Protein AF-A0A966SFQ4-F1 (afdb_monomer_lite)

Structure (mmCIF, N/CA/C/O backbone):
data_AF-A0A966SFQ4-F1
#
_entry.id   AF-A0A966SFQ4-F1
#
loop_
_atom_site.group_PDB
_atom_site.id
_atom_site.type_symbol
_atom_site.label_atom_id
_atom_site.label_alt_id
_atom_site.label_comp_id
_atom_site.label_asym_id
_atom_site.label_entity_id
_atom_site.label_seq_id
_atom_site.pdbx_PDB_ins_code
_atom_site.Cartn_x
_atom_site.Cartn_y
_atom_site.Cartn_z
_atom_site.occupancy
_atom_site.B_iso_or_equiv
_atom_site.auth_seq_id
_atom_site.auth_comp_id
_atom_site.auth_asym_id
_atom_site.auth_atom_id
_atom_site.pdbx_PDB_model_num
ATOM 1 N N . MET A 1 1 ? 31.790 -7.596 -42.612 1.00 46.91 1 MET A N 1
ATOM 2 C CA . MET A 1 1 ? 30.318 -7.539 -42.488 1.00 46.91 1 MET A CA 1
ATOM 3 C C . MET A 1 1 ? 29.949 -8.241 -41.191 1.00 46.91 1 MET A C 1
ATOM 5 O O . MET A 1 1 ? 30.016 -9.460 -41.147 1.00 46.91 1 MET A O 1
ATOM 9 N N . ALA A 1 2 ? 29.714 -7.495 -40.108 1.00 50.47 2 ALA A N 1
ATOM 10 C CA . ALA A 1 2 ? 29.356 -8.080 -38.816 1.00 50.47 2 ALA A CA 1
ATOM 11 C C . ALA A 1 2 ? 27.838 -8.294 -38.773 1.00 50.47 2 ALA A C 1
ATOM 13 O O . ALA A 1 2 ? 27.078 -7.343 -38.945 1.00 50.47 2 ALA A O 1
ATOM 14 N N . ALA A 1 3 ? 27.411 -9.545 -38.608 1.00 60.44 3 ALA A N 1
ATOM 15 C CA . ALA A 1 3 ? 26.008 -9.893 -38.437 1.00 60.44 3 ALA A CA 1
ATOM 16 C C . ALA A 1 3 ? 25.536 -9.420 -37.056 1.00 60.44 3 ALA A C 1
ATOM 18 O O . ALA A 1 3 ? 26.099 -9.812 -36.034 1.00 60.44 3 ALA A O 1
ATOM 19 N N . VAL A 1 4 ? 24.515 -8.566 -37.033 1.00 58.50 4 VAL A N 1
ATOM 20 C CA . VAL A 1 4 ? 23.856 -8.122 -35.803 1.00 58.50 4 VAL A CA 1
ATOM 21 C C . VAL A 1 4 ? 22.741 -9.122 -35.502 1.00 58.50 4 VAL A C 1
ATOM 23 O O . VAL A 1 4 ? 21.800 -9.259 -36.281 1.00 58.50 4 VAL A O 1
ATOM 26 N N . LEU A 1 5 ? 22.874 -9.862 -34.402 1.00 55.25 5 LEU A N 1
ATOM 27 C CA . LEU A 1 5 ? 21.826 -10.750 -33.896 1.00 55.25 5 LEU A CA 1
ATOM 28 C C . LEU A 1 5 ? 20.674 -9.911 -33.314 1.00 55.25 5 LEU A C 1
ATOM 30 O O . LEU A 1 5 ? 20.942 -8.934 -32.610 1.00 55.25 5 LEU A O 1
ATOM 34 N N . PRO A 1 6 ? 19.403 -10.275 -33.557 1.00 61.66 6 PRO A N 1
ATOM 35 C CA . PRO A 1 6 ? 18.279 -9.589 -32.944 1.00 61.66 6 PRO A CA 1
ATOM 36 C C . PRO A 1 6 ? 18.182 -10.002 -31.471 1.00 61.66 6 PRO A C 1
ATOM 38 O O . PRO A 1 6 ? 18.072 -11.186 -31.150 1.00 61.66 6 PRO A O 1
ATOM 41 N N . VAL A 1 7 ? 18.201 -9.025 -30.565 1.00 60.31 7 VAL A N 1
ATOM 42 C CA . VAL A 1 7 ? 17.787 -9.245 -29.176 1.00 60.31 7 VAL A CA 1
ATOM 43 C C . VAL A 1 7 ? 16.273 -9.426 -29.185 1.00 60.31 7 VAL A C 1
ATOM 45 O O . VAL A 1 7 ? 15.525 -8.481 -29.430 1.00 60.31 7 VAL A O 1
ATOM 48 N N . ALA A 1 8 ? 15.814 -10.652 -28.943 1.00 65.06 8 ALA A N 1
ATOM 49 C CA . ALA A 1 8 ? 14.413 -10.907 -28.654 1.00 65.06 8 ALA A CA 1
ATOM 50 C C . ALA A 1 8 ? 14.081 -10.286 -27.288 1.00 65.06 8 ALA A C 1
ATOM 52 O O . ALA A 1 8 ? 14.605 -10.713 -26.259 1.00 65.06 8 ALA A O 1
ATOM 53 N N . ALA A 1 9 ? 13.230 -9.260 -27.279 1.00 64.56 9 ALA A N 1
ATOM 54 C CA . ALA A 1 9 ? 12.676 -8.709 -26.052 1.00 64.56 9 ALA A CA 1
ATOM 55 C C . ALA A 1 9 ? 11.715 -9.738 -25.438 1.00 64.56 9 ALA A C 1
ATOM 57 O O . ALA A 1 9 ? 10.669 -10.041 -26.014 1.00 64.56 9 ALA A O 1
ATOM 58 N N . ALA A 1 10 ? 12.081 -10.300 -24.286 1.00 58.50 10 ALA A N 1
ATOM 59 C CA . ALA A 1 10 ? 11.164 -11.107 -23.493 1.00 58.50 10 ALA A CA 1
ATOM 60 C C . ALA A 1 10 ? 9.984 -10.230 -23.021 1.00 58.50 10 ALA A C 1
ATOM 62 O O . ALA A 1 10 ? 10.197 -9.059 -22.690 1.00 58.50 10 ALA A O 1
ATOM 63 N N . PRO A 1 11 ? 8.745 -10.757 -22.991 1.00 57.03 11 PRO A N 1
ATOM 64 C CA . PRO A 1 11 ? 7.603 -10.009 -22.480 1.00 57.03 11 PRO A CA 1
ATOM 65 C C . PRO A 1 11 ? 7.811 -9.645 -21.000 1.00 57.03 11 PRO A C 1
ATOM 67 O O . PRO A 1 11 ? 8.537 -10.348 -20.292 1.00 57.03 11 PRO A O 1
ATOM 70 N N . PRO A 1 12 ? 7.183 -8.560 -20.513 1.00 56.88 12 PRO A N 1
ATOM 71 C CA . PRO A 1 12 ? 7.367 -8.093 -19.145 1.00 56.88 12 PRO A CA 1
ATOM 72 C C . PRO A 1 12 ? 6.878 -9.155 -18.152 1.00 56.88 12 PRO A C 1
ATOM 74 O O . PRO A 1 12 ? 5.681 -9.377 -17.987 1.00 56.88 12 PRO A O 1
ATOM 77 N N . THR A 1 13 ? 7.814 -9.803 -17.466 1.00 58.16 13 THR A N 1
ATOM 78 C CA . 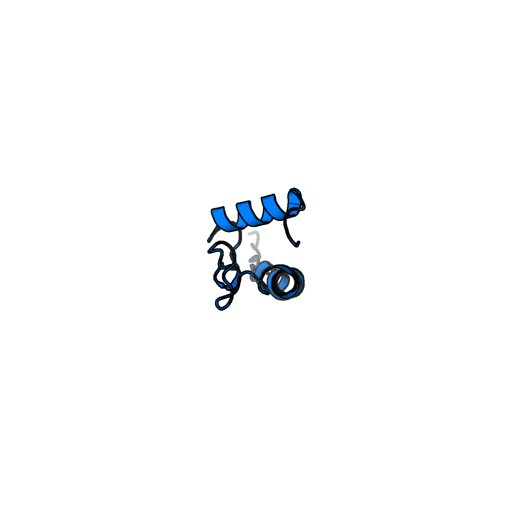THR A 1 13 ? 7.565 -10.772 -16.386 1.00 58.16 13 THR A CA 1
ATOM 79 C C . THR A 1 13 ? 6.929 -10.133 -15.148 1.00 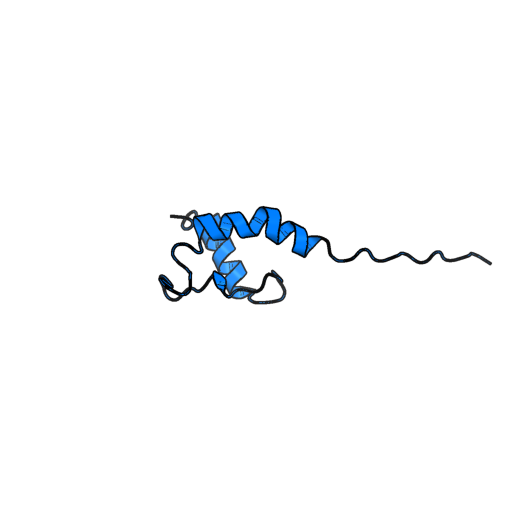58.16 13 THR A C 1
ATOM 81 O O . THR A 1 13 ? 6.199 -10.799 -14.418 1.00 58.16 13 THR A O 1
ATOM 84 N N . ALA A 1 14 ? 7.097 -8.818 -14.975 1.00 60.28 14 ALA A N 1
ATOM 85 C CA . ALA A 1 14 ? 6.670 -8.073 -13.791 1.00 60.28 14 ALA A CA 1
ATOM 86 C C . ALA A 1 14 ? 5.176 -8.225 -13.435 1.00 60.28 14 ALA A C 1
ATOM 88 O O . ALA A 1 14 ? 4.822 -8.280 -12.259 1.00 60.28 14 ALA A O 1
ATOM 89 N N . SER A 1 15 ? 4.276 -8.324 -14.422 1.00 61.97 15 SER A N 1
ATOM 90 C CA . SER A 1 15 ? 2.838 -8.475 -14.140 1.00 61.97 15 SER A CA 1
ATOM 91 C C . SER A 1 15 ? 2.469 -9.864 -13.615 1.00 61.97 15 SER A C 1
ATOM 93 O O . SER A 1 15 ? 1.530 -9.976 -12.826 1.00 61.97 15 SER A O 1
ATOM 95 N N . ALA A 1 16 ? 3.193 -10.906 -14.038 1.00 63.06 16 ALA A N 1
ATOM 96 C CA . ALA A 1 16 ? 2.974 -12.275 -13.575 1.00 63.06 16 ALA A CA 1
ATOM 97 C C . ALA A 1 16 ? 3.521 -12.491 -12.157 1.00 63.06 16 ALA A C 1
ATOM 99 O O . ALA A 1 16 ? 2.955 -13.278 -11.399 1.00 63.06 16 ALA A O 1
ATOM 100 N N . ASP A 1 17 ? 4.582 -11.769 -11.794 1.00 77.19 17 ASP A N 1
ATOM 101 C CA . ASP A 1 17 ? 5.132 -11.788 -10.440 1.00 77.19 17 ASP A CA 1
ATOM 102 C C . ASP A 1 17 ? 4.178 -11.105 -9.450 1.00 77.19 17 ASP A C 1
ATOM 104 O O . ASP A 1 17 ? 3.908 -11.664 -8.388 1.00 77.19 17 ASP A O 1
ATOM 108 N N . PHE A 1 18 ? 3.568 -9.973 -9.831 1.00 84.38 18 PHE A N 1
ATOM 109 C CA . PHE A 1 18 ? 2.592 -9.271 -8.988 1.00 84.38 18 PHE A CA 1
ATOM 110 C C . PHE A 1 18 ? 1.427 -10.174 -8.552 1.00 84.38 18 PHE A C 1
ATOM 112 O O . PHE A 1 18 ? 1.108 -10.233 -7.368 1.00 84.38 18 PHE A O 1
ATOM 119 N N . ASP A 1 19 ? 0.809 -10.911 -9.481 1.00 84.62 19 ASP A N 1
ATOM 120 C CA . ASP A 1 19 ? -0.348 -11.765 -9.160 1.00 84.62 19 ASP A CA 1
ATOM 121 C C . ASP A 1 19 ? -0.016 -12.905 -8.201 1.00 84.62 19 ASP A C 1
ATOM 123 O O . ASP A 1 19 ? -0.885 -13.365 -7.463 1.00 84.62 19 ASP A O 1
ATOM 127 N N . LYS A 1 20 ? 1.227 -13.387 -8.222 1.00 86.69 20 LYS A N 1
ATOM 128 C CA . LYS A 1 20 ? 1.633 -14.551 -7.433 1.00 86.69 20 LYS A CA 1
ATOM 129 C C . LYS A 1 20 ? 2.127 -14.180 -6.045 1.00 86.69 20 LYS A C 1
ATOM 131 O O . LYS A 1 20 ? 1.919 -14.959 -5.121 1.00 86.69 20 LYS A O 1
ATOM 136 N N . SER A 1 21 ? 2.800 -13.040 -5.901 1.00 85.00 21 SER A N 1
ATOM 137 C CA . SER A 1 21 ? 3.458 -12.668 -4.643 1.00 85.00 21 SER A CA 1
ATOM 138 C C . SER A 1 21 ? 2.842 -11.451 -3.961 1.00 85.00 21 SER A C 1
ATOM 140 O O . SER A 1 21 ? 2.833 -11.392 -2.736 1.00 85.00 21 SER A O 1
ATOM 142 N N . VAL A 1 22 ? 2.291 -10.502 -4.721 1.00 88.94 22 VAL A N 1
ATOM 143 C CA . VAL A 1 22 ? 1.829 -9.211 -4.191 1.00 88.94 22 VAL A CA 1
ATOM 144 C C . VAL A 1 22 ? 0.307 -9.166 -4.050 1.00 88.94 22 VAL A C 1
ATOM 146 O O . VAL A 1 22 ? -0.214 -8.755 -3.015 1.00 88.94 22 VAL A O 1
ATOM 149 N N . ALA A 1 23 ? -0.432 -9.630 -5.058 1.00 89.62 23 ALA A N 1
ATOM 150 C CA . ALA A 1 23 ? -1.892 -9.640 -5.028 1.00 89.62 23 ALA A CA 1
ATOM 151 C C . ALA A 1 23 ? -2.483 -10.448 -3.851 1.00 89.62 23 ALA A C 1
ATOM 153 O O . ALA A 1 23 ? -3.433 -9.949 -3.240 1.00 89.62 23 ALA A O 1
ATOM 154 N N . PRO A 1 24 ? -1.942 -11.628 -3.465 1.00 91.94 24 PRO A N 1
ATOM 155 C CA . PRO A 1 24 ? -2.464 -12.377 -2.320 1.00 91.94 24 PRO A CA 1
ATOM 156 C C . PRO A 1 24 ? -2.331 -11.607 -1.004 1.00 91.94 24 PRO A C 1
ATOM 158 O O . PRO A 1 24 ? -3.271 -11.592 -0.215 1.00 91.94 24 PRO A O 1
ATOM 161 N N . PHE A 1 25 ? -1.215 -10.898 -0.808 1.00 91.69 25 PHE A N 1
ATOM 162 C CA . PHE A 1 25 ? -0.998 -10.057 0.368 1.00 91.69 25 PHE A CA 1
ATOM 163 C C . PHE A 1 25 ? -2.083 -8.978 0.483 1.00 91.69 25 PHE A C 1
ATOM 165 O O . PHE A 1 25 ? -2.731 -8.842 1.520 1.00 91.69 25 PHE A O 1
ATOM 172 N N . PHE A 1 26 ? -2.357 -8.247 -0.600 1.00 92.19 26 PHE A N 1
ATOM 173 C CA . PHE A 1 26 ? -3.399 -7.219 -0.575 1.00 92.19 26 PHE A CA 1
ATOM 174 C C . PHE A 1 26 ? -4.808 -7.799 -0.433 1.00 92.19 26 PHE A C 1
ATOM 176 O O . PHE A 1 26 ? -5.653 -7.186 0.222 1.00 92.19 26 PHE A O 1
ATOM 183 N N . ALA A 1 27 ? -5.067 -8.984 -0.989 1.00 91.38 27 ALA A N 1
ATOM 184 C CA . ALA A 1 27 ? -6.336 -9.676 -0.798 1.00 91.38 27 ALA A CA 1
ATOM 185 C C . ALA A 1 27 ? -6.576 -10.040 0.678 1.00 91.38 27 ALA A C 1
ATOM 187 O O . ALA A 1 27 ? -7.683 -9.849 1.183 1.00 91.38 27 ALA A O 1
ATOM 188 N N . GLU A 1 28 ? -5.541 -10.515 1.372 1.00 91.06 28 GLU A N 1
ATOM 189 C CA . GLU A 1 28 ? -5.618 -10.929 2.775 1.00 91.06 28 GLU A CA 1
ATOM 190 C C . GLU A 1 28 ? -5.681 -9.742 3.745 1.00 91.06 28 GLU A C 1
ATOM 192 O O . GLU A 1 28 ? -6.438 -9.775 4.718 1.00 91.06 28 GLU A O 1
ATOM 197 N N . HIS A 1 29 ? -4.928 -8.678 3.470 1.00 92.19 29 HIS A N 1
ATOM 198 C CA . HIS A 1 29 ? -4.667 -7.629 4.454 1.00 92.19 29 HIS A CA 1
ATOM 199 C C . HIS A 1 29 ? -5.356 -6.289 4.163 1.00 92.19 29 HIS A C 1
ATOM 201 O O . HIS A 1 29 ? -5.644 -5.541 5.095 1.00 92.19 29 HIS A O 1
ATOM 207 N N . CYS A 1 30 ? -5.675 -5.982 2.901 1.00 92.06 30 CYS A N 1
ATOM 208 C CA . CYS A 1 30 ? -6.235 -4.680 2.516 1.00 92.06 30 CYS A CA 1
ATOM 209 C C . CYS A 1 30 ? -7.681 -4.796 2.027 1.00 92.06 30 CYS A C 1
ATOM 211 O O . CYS A 1 30 ? -8.573 -4.107 2.528 1.00 92.06 30 CYS A O 1
ATOM 213 N N . ASN A 1 31 ? -7.948 -5.712 1.095 1.00 91.19 31 ASN A N 1
ATOM 214 C CA . ASN A 1 31 ? -9.245 -5.805 0.423 1.00 91.19 31 ASN A CA 1
ATOM 215 C C . ASN A 1 31 ? -10.376 -6.233 1.366 1.00 91.19 31 ASN A C 1
ATOM 217 O O . ASN A 1 31 ? -11.525 -5.909 1.115 1.00 91.19 31 ASN A O 1
ATOM 221 N N . ARG A 1 32 ? -10.083 -6.876 2.501 1.00 88.69 32 ARG A N 1
ATOM 222 C CA . ARG A 1 32 ? -11.113 -7.205 3.505 1.00 88.69 32 ARG A CA 1
ATOM 223 C C . ARG A 1 32 ? -11.850 -5.980 4.060 1.00 88.69 32 ARG A C 1
ATOM 225 O O . ARG A 1 32 ? -12.997 -6.108 4.478 1.00 88.69 32 ARG A O 1
ATOM 232 N N . CYS A 1 33 ? -11.186 -4.824 4.093 1.00 90.75 33 CYS A N 1
ATOM 233 C CA . CYS A 1 33 ? -11.741 -3.563 4.595 1.00 90.75 33 CYS A CA 1
ATOM 234 C C . CYS A 1 33 ? -11.896 -2.504 3.491 1.00 90.75 33 CYS A C 1
ATOM 236 O O . CYS A 1 33 ? -12.710 -1.594 3.629 1.00 90.75 33 CYS A O 1
ATOM 238 N N . HIS A 1 34 ? -11.124 -2.615 2.409 1.00 91.31 34 HIS A N 1
ATOM 239 C CA . HIS A 1 34 ? -11.038 -1.639 1.319 1.00 91.31 34 HIS A CA 1
ATOM 240 C C . HIS A 1 34 ? -11.542 -2.203 -0.019 1.00 91.31 34 HIS A C 1
ATOM 242 O O . HIS A 1 34 ? -10.970 -1.921 -1.072 1.00 91.31 34 HIS A O 1
ATOM 248 N N . ASP A 1 35 ? -12.594 -3.025 0.028 1.00 86.88 35 ASP A N 1
ATOM 249 C CA . ASP A 1 35 ? -13.323 -3.509 -1.148 1.00 86.88 35 ASP A CA 1
ATOM 250 C C . ASP A 1 35 ? -14.570 -2.662 -1.458 1.00 86.88 35 ASP A C 1
ATOM 252 O O . ASP A 1 35 ? -14.878 -1.670 -0.796 1.00 86.88 35 ASP A O 1
ATOM 256 N N . ALA A 1 36 ? -15.333 -3.098 -2.462 1.00 88.31 36 ALA A N 1
ATOM 257 C CA . ALA A 1 36 ? -16.600 -2.495 -2.860 1.00 88.31 36 ALA A CA 1
ATOM 258 C C . ALA A 1 36 ? -17.701 -2.499 -1.790 1.00 88.31 36 ALA A C 1
ATOM 260 O O . ALA A 1 36 ? -18.655 -1.735 -1.921 1.00 88.31 36 ALA A O 1
ATOM 261 N N . LYS A 1 37 ? -17.627 -3.379 -0.786 1.00 84.00 37 LYS A N 1
ATOM 262 C CA . LYS A 1 37 ? -18.693 -3.563 0.207 1.00 84.00 37 LYS A CA 1
ATOM 263 C C . LYS A 1 37 ? -18.462 -2.713 1.446 1.00 84.00 37 LYS A C 1
ATOM 265 O O . LYS A 1 37 ? -19.425 -2.196 2.003 1.00 84.00 37 LYS A O 1
ATOM 270 N N . VAL A 1 38 ? -17.210 -2.611 1.884 1.00 85.12 38 VAL A N 1
ATOM 271 C CA . VAL A 1 38 ? -16.838 -1.903 3.112 1.00 85.12 38 VAL A CA 1
ATOM 272 C C . VAL A 1 38 ? -16.261 -0.528 2.800 1.00 85.12 38 VAL A C 1
ATOM 274 O O . VAL A 1 38 ? -16.621 0.426 3.485 1.00 85.12 38 VAL A O 1
ATOM 277 N N . ALA A 1 39 ? -15.397 -0.423 1.781 1.00 81.31 39 ALA A N 1
ATOM 278 C CA . ALA A 1 39 ? -14.752 0.817 1.339 1.00 81.31 39 ALA A CA 1
ATOM 279 C C . ALA A 1 39 ? -14.321 1.724 2.510 1.00 81.31 39 ALA A C 1
ATOM 281 O O . ALA A 1 39 ? -14.634 2.916 2.539 1.00 81.31 39 ALA A O 1
ATOM 282 N N . LYS A 1 40 ? -13.662 1.151 3.530 1.00 81.69 40 LYS A N 1
ATOM 283 C CA . LYS A 1 40 ? -13.337 1.870 4.767 1.00 81.69 40 LYS A CA 1
ATOM 284 C C . LYS A 1 40 ? -12.545 3.135 4.438 1.00 81.69 40 LYS A C 1
ATOM 286 O O . LYS A 1 40 ? -11.600 3.095 3.651 1.00 81.69 40 LYS A O 1
ATOM 291 N N . SER A 1 41 ? -12.942 4.248 5.049 1.00 83.50 41 SER A N 1
ATOM 292 C CA . SER A 1 41 ? -12.349 5.568 4.798 1.00 83.50 41 SER A CA 1
ATOM 293 C C . SER A 1 41 ? -12.396 6.006 3.323 1.00 83.50 41 SER A C 1
ATOM 295 O O . SER A 1 41 ? -11.527 6.756 2.895 1.00 83.50 41 SER A O 1
ATOM 297 N N . ASP A 1 42 ? -13.385 5.529 2.557 1.00 83.75 42 ASP A N 1
ATOM 298 C CA . ASP A 1 42 ? -13.578 5.810 1.122 1.00 83.75 42 ASP A CA 1
ATOM 299 C C . ASP A 1 42 ? -12.431 5.311 0.217 1.00 83.75 42 ASP A C 1
ATOM 301 O O . ASP A 1 42 ? -12.295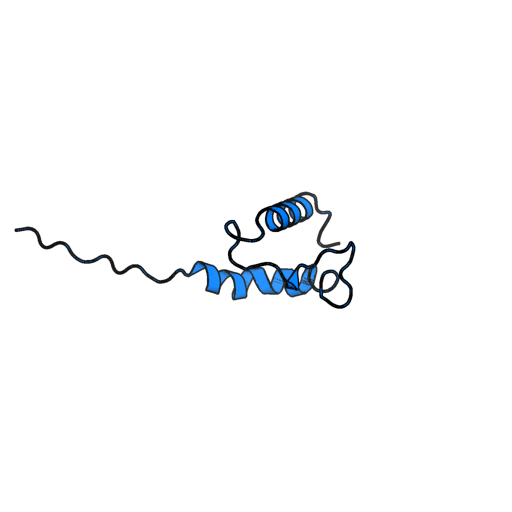 5.708 -0.936 1.00 83.75 42 ASP A O 1
ATOM 305 N N . PHE A 1 43 ? -11.593 4.394 0.711 1.00 90.06 43 PHE A N 1
ATOM 306 C CA . PHE A 1 43 ? -10.465 3.874 -0.057 1.00 90.06 43 PHE A CA 1
ATOM 307 C C . PHE A 1 43 ? -10.790 2.521 -0.703 1.00 90.06 43 PHE A C 1
ATOM 309 O O . PHE A 1 43 ? -11.157 1.562 -0.017 1.00 90.06 43 PHE A O 1
ATOM 316 N N . ARG A 1 44 ? -10.636 2.449 -2.033 1.00 89.25 44 ARG A N 1
ATOM 317 C CA . ARG A 1 44 ? -10.982 1.301 -2.891 1.00 89.25 44 ARG A CA 1
ATOM 318 C C . ARG A 1 44 ? -9.742 0.643 -3.487 1.00 89.25 44 ARG A C 1
ATOM 320 O O . ARG A 1 44 ? -9.387 0.875 -4.646 1.00 89.25 44 ARG A O 1
ATOM 327 N N . MET A 1 45 ? -9.108 -0.206 -2.684 1.00 90.56 45 MET A N 1
ATOM 328 C CA . MET A 1 45 ? -7.886 -0.921 -3.057 1.00 90.56 45 MET A CA 1
ATOM 329 C C . MET A 1 45 ? -8.107 -1.868 -4.246 1.00 90.56 45 MET A C 1
ATOM 331 O O . MET A 1 45 ? -7.259 -1.975 -5.129 1.00 90.56 45 MET A O 1
ATOM 335 N N . ASP A 1 46 ? -9.278 -2.505 -4.316 1.00 89.12 46 ASP A N 1
ATOM 336 C CA . ASP A 1 46 ? -9.632 -3.482 -5.353 1.00 89.12 46 ASP A CA 1
ATOM 337 C C . ASP A 1 46 ? -9.731 -2.894 -6.772 1.00 89.12 46 ASP A C 1
ATOM 339 O O . ASP A 1 46 ? -9.770 -3.638 -7.750 1.00 89.12 46 ASP A O 1
ATOM 343 N N . THR A 1 47 ? -9.764 -1.565 -6.894 1.00 91.44 47 THR A N 1
A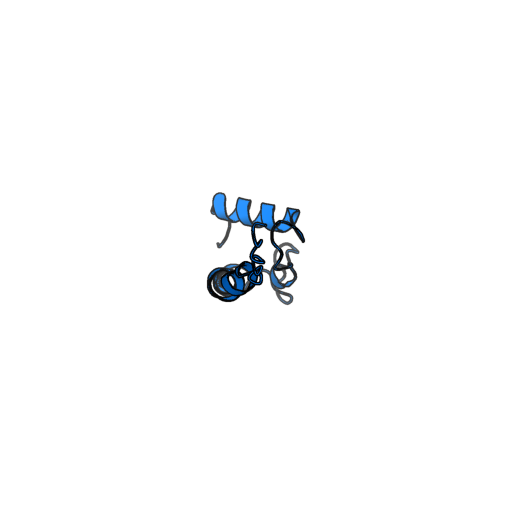TOM 344 C CA . THR A 1 47 ? -9.909 -0.861 -8.179 1.00 91.44 47 THR A CA 1
ATOM 345 C C . THR A 1 47 ? -8.592 -0.348 -8.757 1.00 91.44 47 THR A C 1
ATOM 347 O O . THR A 1 47 ? -8.572 0.146 -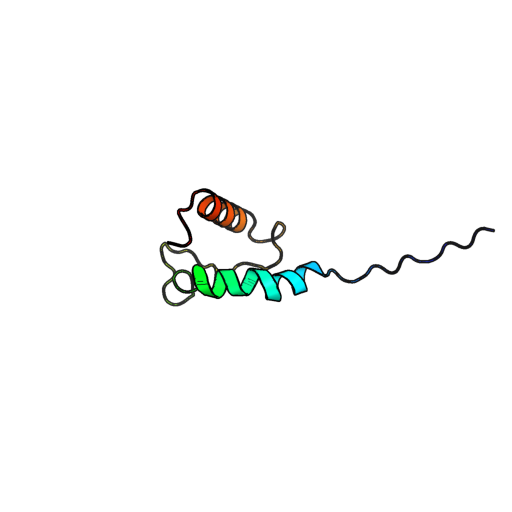9.886 1.00 91.44 47 THR A O 1
ATOM 350 N N . LEU A 1 48 ? -7.492 -0.443 -8.004 1.00 92.50 48 LEU A N 1
ATOM 351 C CA . LEU A 1 48 ? -6.208 0.101 -8.431 1.00 92.50 48 LEU A CA 1
ATOM 352 C C . LEU A 1 48 ? -5.585 -0.737 -9.549 1.00 92.50 48 LEU A C 1
ATOM 354 O O . LEU A 1 48 ? -5.598 -1.970 -9.532 1.00 92.50 48 LEU A O 1
ATOM 358 N N . SER A 1 49 ? -4.983 -0.049 -10.516 1.00 90.94 49 SER A N 1
ATOM 359 C CA . SER A 1 49 ? -4.234 -0.699 -11.580 1.00 90.94 49 SER A CA 1
ATOM 360 C C . SER A 1 49 ? -2.985 -1.390 -11.049 1.00 90.94 49 SER A C 1
ATOM 362 O O . SER A 1 49 ? -2.261 -0.878 -10.195 1.00 90.94 49 SER A O 1
ATOM 364 N N . ARG A 1 50 ? -2.681 -2.533 -11.660 1.00 87.38 50 ARG A N 1
ATOM 365 C CA . ARG A 1 50 ? -1.479 -3.333 -11.407 1.00 87.38 50 ARG A CA 1
ATOM 366 C C . ARG A 1 50 ? -0.222 -2.743 -12.053 1.00 87.38 50 ARG A C 1
ATOM 368 O O . ARG A 1 50 ? 0.876 -3.243 -11.821 1.00 87.38 50 ARG A O 1
ATOM 375 N N . LYS A 1 51 ? -0.354 -1.697 -12.877 1.00 85.62 51 LYS A N 1
ATOM 376 C CA . LYS A 1 51 ? 0.782 -0.970 -13.465 1.00 85.62 51 LYS A CA 1
ATOM 377 C C . LYS A 1 51 ? 1.338 0.057 -12.473 1.00 85.62 51 LYS A C 1
ATOM 379 O O . LYS A 1 51 ? 1.253 1.267 -12.693 1.00 85.62 51 LYS A O 1
ATOM 384 N N . VAL A 1 52 ? 1.888 -0.443 -11.368 1.00 85.44 52 VAL A N 1
ATOM 385 C CA . VAL A 1 52 ? 2.455 0.377 -10.288 1.00 85.44 52 VAL A CA 1
ATOM 386 C C . VAL A 1 52 ? 3.525 1.326 -10.843 1.00 85.44 52 VAL A C 1
ATOM 388 O O . VAL A 1 52 ? 4.375 0.922 -11.634 1.00 85.44 52 VAL A O 1
ATOM 391 N N . GLY A 1 53 ? 3.457 2.601 -10.450 1.00 84.50 53 GLY A N 1
ATOM 392 C CA . GLY A 1 53 ? 4.355 3.665 -10.918 1.00 84.50 53 GLY A CA 1
ATOM 393 C C . GLY A 1 53 ? 3.945 4.323 -12.241 1.00 84.50 53 GLY 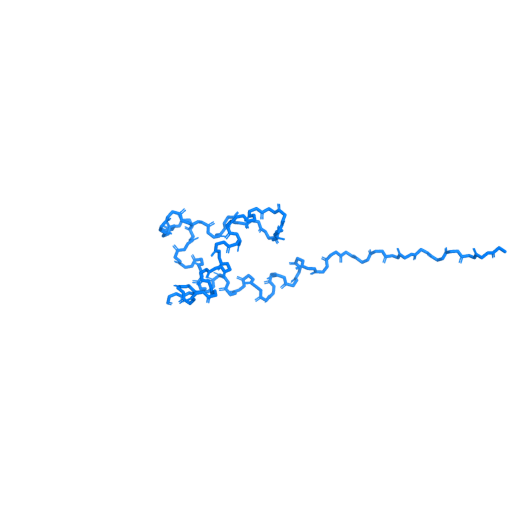A C 1
ATOM 394 O O . GLY A 1 53 ? 4.492 5.367 -12.586 1.00 84.50 53 GLY A O 1
ATOM 395 N N . VAL A 1 54 ? 2.966 3.759 -12.954 1.00 90.12 54 VAL A N 1
ATOM 396 C CA . VAL A 1 54 ? 2.417 4.324 -14.199 1.00 90.12 54 VAL A CA 1
ATOM 397 C C . VAL A 1 54 ? 0.985 4.807 -13.991 1.00 90.12 54 VAL A C 1
ATOM 399 O O . VAL A 1 54 ? 0.633 5.910 -14.400 1.00 90.12 54 VAL A O 1
ATOM 402 N N . GLU A 1 55 ? 0.158 3.989 -13.345 1.00 91.94 55 GLU A N 1
ATOM 403 C CA . GLU A 1 55 ? -1.248 4.275 -13.066 1.00 91.94 55 GLU A CA 1
ATOM 404 C C . GLU A 1 55 ? -1.481 4.270 -11.551 1.00 91.94 55 GLU A C 1
ATOM 406 O O . GLU A 1 55 ? -0.822 3.536 -10.812 1.00 91.94 55 GLU A O 1
ATOM 411 N N . ASN A 1 56 ? -2.415 5.105 -11.080 1.00 94.81 56 ASN A N 1
ATOM 412 C CA . ASN A 1 56 ? -2.751 5.235 -9.655 1.00 94.81 56 ASN A CA 1
ATOM 413 C C . ASN A 1 56 ? -1.542 5.529 -8.743 1.00 94.81 56 ASN A C 1
ATOM 415 O O . ASN A 1 56 ? -1.528 5.139 -7.576 1.00 94.81 56 ASN A O 1
ATOM 419 N N . THR A 1 57 ? -0.512 6.197 -9.269 1.00 94.31 57 THR A N 1
ATOM 420 C CA . THR A 1 57 ? 0.745 6.447 -8.550 1.00 94.31 57 THR A CA 1
ATOM 421 C C . THR A 1 57 ? 0.549 7.108 -7.179 1.00 94.31 57 THR A C 1
ATOM 423 O O . THR A 1 57 ? 1.158 6.618 -6.231 1.00 94.31 57 THR A O 1
ATOM 426 N N . PRO A 1 58 ? -0.307 8.139 -7.007 1.00 94.88 58 PRO A N 1
ATOM 427 C CA . PRO A 1 58 ? -0.541 8.730 -5.686 1.00 94.88 58 PRO A CA 1
ATOM 428 C C . PRO A 1 58 ? -1.082 7.723 -4.662 1.00 94.88 58 PRO A C 1
ATOM 430 O O . PRO A 1 58 ? -0.599 7.674 -3.536 1.00 94.88 58 PRO A O 1
ATOM 433 N N . GLN A 1 59 ? -2.030 6.871 -5.064 1.00 94.44 59 GLN A N 1
ATOM 434 C CA . GLN A 1 59 ? -2.605 5.843 -4.195 1.00 94.44 59 GLN A CA 1
ATOM 435 C C . GLN A 1 59 ? -1.567 4.784 -3.814 1.00 94.44 59 GLN A C 1
ATOM 437 O O . GLN A 1 59 ? -1.497 4.367 -2.662 1.00 94.44 59 GLN A O 1
ATOM 442 N N . TRP A 1 60 ? -0.727 4.369 -4.766 1.00 94.19 60 TRP A N 1
ATOM 443 C CA . TRP A 1 60 ? 0.362 3.432 -4.489 1.00 94.19 60 TRP A CA 1
ATOM 444 C C . TRP A 1 60 ? 1.411 4.012 -3.535 1.00 94.19 60 TRP A C 1
ATOM 446 O O . TRP A 1 60 ? 1.934 3.273 -2.703 1.00 94.19 60 TRP A O 1
ATOM 456 N N . VAL A 1 61 ? 1.689 5.319 -3.606 1.00 94.94 61 VAL A N 1
ATOM 457 C CA . VAL A 1 61 ? 2.558 6.002 -2.634 1.00 94.94 61 VAL A CA 1
ATOM 458 C C . VAL A 1 61 ? 1.936 5.981 -1.240 1.00 94.94 61 VAL A C 1
ATOM 460 O O . VAL A 1 61 ? 2.606 5.546 -0.309 1.00 94.94 61 VAL A O 1
ATOM 463 N N . GLU A 1 62 ? 0.657 6.336 -1.099 1.00 93.56 62 GLU A N 1
ATOM 464 C CA . GLU A 1 62 ? -0.035 6.293 0.198 1.00 93.56 62 GLU A CA 1
ATOM 465 C C . GLU A 1 62 ? -0.013 4.884 0.816 1.00 93.56 62 GLU A C 1
ATOM 467 O O . GLU A 1 62 ? 0.258 4.723 2.006 1.00 93.56 62 GLU A O 1
ATOM 472 N N . ILE A 1 63 ? -0.248 3.841 0.010 1.00 93.50 63 ILE A N 1
ATOM 473 C CA . ILE A 1 63 ? -0.171 2.446 0.471 1.00 93.50 63 ILE A CA 1
ATOM 474 C C . ILE A 1 63 ? 1.224 2.135 1.018 1.00 93.50 63 ILE A C 1
ATOM 476 O O . ILE A 1 63 ? 1.342 1.571 2.105 1.00 93.50 63 ILE A O 1
ATOM 480 N N . MET A 1 64 ? 2.282 2.510 0.291 1.00 93.81 64 MET A N 1
ATOM 481 C CA . MET A 1 64 ? 3.656 2.301 0.754 1.00 93.81 64 MET A CA 1
ATOM 482 C C . MET A 1 64 ? 3.935 3.061 2.053 1.00 93.81 64 MET A C 1
ATOM 484 O O . MET A 1 64 ? 4.563 2.509 2.952 1.00 93.81 64 MET A O 1
ATOM 488 N N . GLU A 1 65 ? 3.457 4.298 2.186 1.00 95.12 65 GLU A N 1
ATOM 489 C CA . GLU A 1 65 ? 3.622 5.097 3.404 1.00 95.12 65 GLU A CA 1
ATOM 490 C C . GLU A 1 65 ? 2.921 4.466 4.610 1.00 95.12 65 GLU A C 1
ATOM 492 O O . GLU A 1 65 ? 3.541 4.345 5.665 1.00 95.12 65 GLU A O 1
ATOM 497 N N . ARG A 1 66 ? 1.678 3.992 4.454 1.00 93.31 66 ARG A N 1
ATOM 498 C CA . ARG A 1 66 ? 0.934 3.320 5.535 1.00 93.31 66 ARG A CA 1
ATOM 499 C C . ARG A 1 66 ? 1.553 1.986 5.952 1.00 93.31 66 ARG A C 1
ATOM 501 O O . ARG A 1 66 ? 1.517 1.646 7.132 1.00 93.31 66 ARG A O 1
ATOM 508 N N . ILE A 1 67 ? 2.128 1.244 5.002 1.00 94.25 67 ILE A N 1
ATOM 509 C CA . ILE A 1 67 ? 2.879 0.016 5.301 1.00 94.25 67 ILE A CA 1
ATOM 510 C C . ILE A 1 67 ? 4.159 0.354 6.066 1.00 94.25 67 ILE A C 1
ATOM 512 O O . ILE A 1 67 ? 4.441 -0.245 7.101 1.00 94.25 67 ILE A O 1
ATOM 516 N N . ASN A 1 68 ? 4.919 1.342 5.593 1.00 94.56 68 ASN A N 1
ATOM 517 C CA . ASN A 1 68 ? 6.176 1.745 6.223 1.00 94.56 68 ASN A CA 1
ATOM 518 C C . ASN A 1 68 ? 5.973 2.373 7.609 1.00 94.56 68 ASN A C 1
ATOM 520 O O . ASN A 1 68 ? 6.845 2.239 8.467 1.00 94.56 68 ASN A O 1
ATOM 524 N N . SER A 1 69 ? 4.844 3.046 7.844 1.00 96.19 69 SER A N 1
ATOM 525 C CA . SER A 1 69 ? 4.490 3.588 9.159 1.00 96.19 69 SER A CA 1
ATOM 526 C C . SER A 1 69 ? 3.967 2.525 10.130 1.00 96.19 69 SER A C 1
ATOM 528 O O . SER A 1 69 ? 3.876 2.797 11.327 1.00 96.19 69 SER A O 1
ATOM 530 N N . GLY A 1 70 ? 3.627 1.329 9.636 1.00 93.88 70 GLY A N 1
ATOM 531 C CA . GLY A 1 70 ? 2.984 0.275 10.418 1.00 93.88 70 GLY A CA 1
ATOM 532 C C . GLY A 1 70 ? 1.518 0.562 10.756 1.00 93.88 70 GLY A C 1
ATOM 533 O O . GLY A 1 70 ? 0.951 -0.127 11.597 1.00 93.88 70 GLY A O 1
ATOM 534 N N . GLU A 1 71 ? 0.898 1.569 10.131 1.00 90.69 71 GLU A N 1
ATOM 535 C CA . GLU A 1 71 ? -0.531 1.854 10.313 1.00 90.69 71 GLU A CA 1
ATOM 536 C C . GLU A 1 71 ? -1.413 0.824 9.596 1.00 90.69 71 GLU A C 1
ATOM 538 O O . GLU A 1 71 ? -2.537 0.555 10.024 1.00 90.69 71 GLU A O 1
ATOM 543 N N . MET A 1 72 ? -0.909 0.253 8.499 1.00 91.44 72 MET A N 1
ATOM 544 C CA . MET A 1 72 ? -1.579 -0.804 7.752 1.00 91.44 72 MET A CA 1
ATOM 545 C C . MET A 1 72 ? -0.602 -1.933 7.406 1.00 91.44 72 MET A C 1
ATOM 547 O O . MET A 1 72 ? 0.528 -1.662 7.009 1.00 91.44 72 MET A O 1
ATOM 551 N N . PRO A 1 73 ? -1.048 -3.194 7.434 1.00 83.50 73 PRO A N 1
ATOM 552 C CA . PRO A 1 73 ? -2.374 -3.628 7.875 1.00 83.50 73 PRO A CA 1
ATOM 553 C C . PRO A 1 73 ? -2.574 -3.517 9.403 1.00 83.50 73 PRO A C 1
ATOM 555 O O . PRO A 1 73 ? -1.586 -3.595 10.130 1.00 83.50 73 PRO A O 1
ATOM 558 N N . PRO A 1 74 ? -3.820 -3.299 9.875 1.00 76.75 74 PRO A N 1
ATOM 559 C CA . PRO A 1 74 ? -4.141 -3.145 11.295 1.00 76.75 74 PRO A CA 1
ATOM 560 C C . PRO A 1 74 ? -4.160 -4.481 12.050 1.00 76.75 74 PRO A C 1
ATOM 562 O O . PRO A 1 74 ? -4.284 -5.543 11.393 1.00 76.75 74 PRO A O 1
#

Radius of gyration: 17.56 Å; chains: 1; bounding box: 49×23×54 Å

pLDDT: mean 82.86, std 13.48, range [46.91, 96.19]

Foldseek 3Di:
DDDDDDDDDDPDCLLVCCVPPPVVCCVVWPCVQCDPPNNVVVHHPVPFDPPAPPGPPVVSVVVVVCVVVVVTSD

Secondary structure (DSSP, 8-state):
------------THHHHIIIIIHHHHHHHTTTTSSTTT-GGG--GGGS-S-TTTSSHHHHHHHHHHHHTT-S--

Sequence (74 aa):
MAAVLPVAAAPPTASADFDKSVAPFFAEHCNRCHDAKVAKSDFRMDTLSRKVGVENTPQWVEIMERINSGEMPP